Protein AF-A0A4Y2ID06-F1 (afdb_monomer_lite)

Structure (mmCIF, N/CA/C/O backbone):
data_AF-A0A4Y2ID06-F1
#
_entry.id   AF-A0A4Y2ID06-F1
#
loop_
_atom_site.group_PDB
_atom_site.id
_atom_site.type_symbol
_atom_site.label_atom_id
_atom_site.label_alt_id
_atom_site.label_comp_id
_atom_site.label_asym_id
_atom_site.label_entity_id
_atom_site.label_seq_id
_atom_site.pdbx_PDB_ins_code
_atom_site.Cartn_x
_atom_site.Cartn_y
_atom_site.Cartn_z
_atom_site.occupancy
_atom_site.B_iso_or_equiv
_atom_site.auth_seq_id
_atom_site.auth_comp_id
_atom_site.auth_asym_id
_atom_site.auth_atom_id
_atom_site.pdbx_PDB_model_num
ATOM 1 N N . MET A 1 1 ? -13.256 -7.288 25.084 1.00 65.88 1 MET A N 1
ATOM 2 C CA . MET A 1 1 ? -13.437 -6.307 23.990 1.00 65.88 1 MET A CA 1
ATOM 3 C C . MET A 1 1 ? -14.776 -5.620 24.208 1.00 65.88 1 MET A C 1
ATOM 5 O O . MET A 1 1 ? -15.745 -6.336 24.418 1.00 65.88 1 MET A O 1
ATOM 9 N N . LYS A 1 2 ? -14.824 -4.281 24.263 1.00 84.19 2 LYS A N 1
ATOM 10 C CA . LYS A 1 2 ? -16.052 -3.520 24.586 1.00 84.19 2 LYS A CA 1
ATOM 11 C C . LYS A 1 2 ? -16.823 -3.068 23.332 1.00 84.19 2 LYS A C 1
ATOM 13 O O . LYS A 1 2 ? -18.014 -2.816 23.421 1.00 84.19 2 LYS A O 1
ATOM 18 N N . PHE A 1 3 ? -16.151 -3.017 22.182 1.00 87.56 3 PHE A N 1
ATOM 19 C CA . PHE A 1 3 ? -16.708 -2.847 20.837 1.00 87.56 3 PHE A CA 1
ATOM 20 C C . PHE A 1 3 ? -15.664 -3.302 19.804 1.00 87.56 3 PHE A C 1
ATOM 22 O O . PHE A 1 3 ? -14.498 -3.505 20.155 1.00 87.56 3 PHE A O 1
ATOM 29 N N . VAL A 1 4 ? -16.090 -3.484 18.554 1.00 85.69 4 VAL A N 1
ATOM 30 C CA . VAL A 1 4 ? -15.253 -3.883 17.413 1.00 85.69 4 VAL A CA 1
ATOM 31 C C . VAL A 1 4 ? -15.556 -2.946 16.243 1.00 85.69 4 VAL A C 1
ATOM 33 O O . VAL A 1 4 ? -16.719 -2.626 16.001 1.00 85.69 4 VAL A O 1
ATOM 36 N N . LEU A 1 5 ? -14.522 -2.503 15.526 1.00 85.00 5 LEU A N 1
ATOM 37 C CA . LEU A 1 5 ? -14.669 -1.697 14.314 1.00 85.00 5 LEU A CA 1
ATOM 38 C C . LEU A 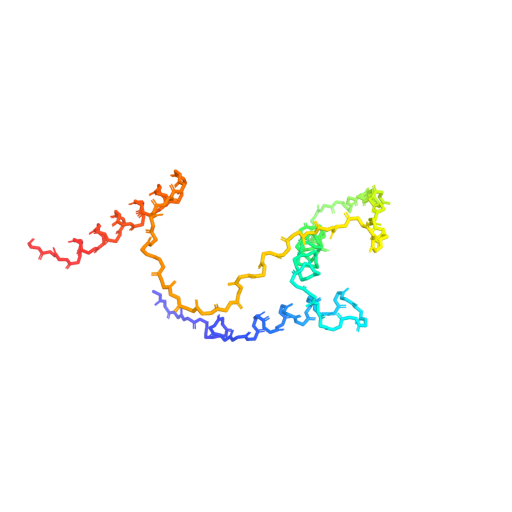1 5 ? -14.877 -2.617 13.113 1.00 85.00 5 LEU A C 1
ATOM 40 O O . LEU A 1 5 ? -13.926 -3.203 12.603 1.00 85.00 5 LEU A O 1
ATOM 44 N N . LEU A 1 6 ? -16.124 -2.741 12.663 1.00 85.06 6 LEU A N 1
ATOM 45 C CA . LEU A 1 6 ? -16.483 -3.601 11.530 1.00 85.06 6 LEU A CA 1
ATOM 46 C C . LEU A 1 6 ? -15.855 -3.145 10.202 1.00 85.06 6 LEU A C 1
ATOM 48 O O . LEU A 1 6 ? -15.634 -3.973 9.326 1.00 85.06 6 LEU A O 1
ATOM 52 N N . SER A 1 7 ? -15.492 -1.865 10.077 1.00 79.31 7 SER A N 1
ATOM 53 C CA . SER A 1 7 ? -14.825 -1.312 8.889 1.00 79.31 7 SER A CA 1
ATOM 54 C C . SER A 1 7 ? -13.467 -1.954 8.589 1.00 79.31 7 SER A C 1
ATOM 56 O O . SER A 1 7 ? -13.026 -1.942 7.448 1.00 79.31 7 SER A O 1
ATOM 58 N N . CYS A 1 8 ? -12.798 -2.530 9.592 1.00 78.06 8 CYS A N 1
ATOM 59 C CA . CYS A 1 8 ? -11.513 -3.211 9.414 1.00 78.06 8 CYS A CA 1
ATOM 60 C C . CYS A 1 8 ? -11.656 -4.681 8.987 1.00 78.06 8 CYS A C 1
ATOM 62 O O . CYS A 1 8 ? -10.651 -5.331 8.725 1.00 78.06 8 CYS A O 1
ATOM 64 N N . PHE A 1 9 ? -12.882 -5.210 8.940 1.00 82.25 9 PHE A N 1
ATOM 65 C CA . PHE A 1 9 ? -13.170 -6.594 8.545 1.00 82.25 9 PHE A CA 1
ATOM 66 C C . PHE A 1 9 ? -13.650 -6.708 7.095 1.00 82.25 9 PHE A C 1
ATOM 68 O O . PHE A 1 9 ? -14.107 -7.772 6.685 1.00 82.25 9 PHE A O 1
ATOM 75 N N . TYR A 1 10 ? -13.567 -5.624 6.325 1.00 85.31 10 TYR A N 1
ATOM 76 C CA . TYR A 1 10 ? -13.964 -5.598 4.925 1.00 85.31 10 TYR A CA 1
ATOM 77 C C . TYR A 1 10 ? -12.744 -5.510 3.994 1.00 85.31 10 TYR A C 1
ATOM 79 O O . TYR A 1 10 ? -11.673 -5.043 4.386 1.00 85.31 10 TYR A O 1
ATOM 87 N N . GLN A 1 11 ? -12.909 -5.978 2.755 1.00 93.56 11 GLN A N 1
ATOM 88 C CA . GLN A 1 11 ? -11.834 -6.101 1.767 1.00 93.56 11 GLN A CA 1
ATOM 89 C C . GLN A 1 11 ? -11.352 -4.748 1.203 1.00 93.56 11 GLN A C 1
ATOM 91 O O . GLN A 1 11 ? -10.279 -4.696 0.605 1.00 93.56 11 GLN A O 1
ATOM 96 N N . ASP A 1 12 ? -12.070 -3.648 1.458 1.00 91.38 12 ASP A N 1
ATOM 97 C CA . ASP A 1 12 ? -11.735 -2.285 0.998 1.00 91.38 12 ASP A CA 1
ATOM 98 C C . ASP A 1 12 ? -10.266 -1.924 1.223 1.00 91.38 12 ASP A C 1
ATOM 100 O O . ASP A 1 12 ? -9.614 -1.356 0.351 1.00 91.38 12 ASP A O 1
ATOM 104 N N . ALA A 1 13 ? -9.714 -2.258 2.393 1.00 87.12 13 ALA A N 1
ATOM 105 C CA . ALA A 1 13 ? -8.321 -1.951 2.704 1.00 87.12 13 ALA A CA 1
ATOM 106 C C . ALA A 1 13 ? -7.348 -2.621 1.714 1.00 87.12 13 ALA A C 1
ATOM 108 O O . ALA A 1 13 ? -6.382 -1.996 1.271 1.00 87.12 13 ALA A O 1
ATOM 109 N N . LEU A 1 14 ? -7.631 -3.867 1.327 1.00 91.62 14 LEU A N 1
ATOM 110 C CA . LEU A 1 14 ? -6.837 -4.617 0.355 1.00 91.62 14 LEU A CA 1
ATOM 111 C C . LEU A 1 14 ? -7.054 -4.097 -1.071 1.00 91.62 14 LEU A C 1
ATOM 113 O O . LEU A 1 14 ? -6.092 -3.931 -1.817 1.00 91.62 14 LEU A O 1
ATOM 117 N N . GLU A 1 15 ? -8.290 -3.780 -1.450 1.00 94.38 15 GLU A N 1
ATOM 118 C CA . GLU A 1 15 ? -8.604 -3.237 -2.780 1.00 94.38 15 GLU A CA 1
ATOM 119 C C . GLU A 1 15 ? -7.969 -1.864 -3.012 1.00 94.38 15 GLU A C 1
ATOM 121 O O . GLU A 1 15 ? -7.406 -1.594 -4.082 1.00 94.38 15 GLU A O 1
ATOM 126 N N . ASN A 1 16 ? -7.978 -1.022 -1.980 1.00 93.06 16 ASN A N 1
ATOM 127 C CA . ASN A 1 16 ? -7.301 0.267 -1.982 1.00 93.06 16 ASN A CA 1
ATOM 128 C C . ASN A 1 16 ? -5.786 0.093 -2.118 1.00 93.06 16 ASN A C 1
ATOM 130 O O . ASN A 1 16 ? -5.155 0.793 -2.911 1.00 93.06 16 ASN A O 1
ATOM 134 N N . TYR A 1 17 ? -5.196 -0.866 -1.400 1.00 93.12 17 TYR A N 1
ATOM 135 C CA . TYR A 1 17 ? -3.777 -1.186 -1.538 1.00 93.12 17 TYR A CA 1
ATOM 136 C C . TYR A 1 17 ? -3.425 -1.636 -2.963 1.00 93.12 17 TYR A C 1
ATOM 138 O O . TYR A 1 17 ? -2.518 -1.078 -3.584 1.00 93.12 17 TYR A O 1
ATOM 146 N N . PHE A 1 18 ? -4.181 -2.573 -3.540 1.00 94.62 18 PHE A N 1
ATOM 147 C CA . PHE A 1 18 ? -3.941 -3.024 -4.913 1.00 94.62 18 PHE A CA 1
ATOM 148 C C . PHE A 1 18 ? -4.084 -1.896 -5.936 1.00 94.62 18 PHE A C 1
ATOM 150 O O . PHE A 1 18 ? -3.327 -1.843 -6.905 1.00 94.62 18 PHE A O 1
ATOM 157 N N . SER A 1 19 ? -5.001 -0.959 -5.709 1.00 94.06 19 SER A N 1
ATOM 158 C CA . SER A 1 19 ? -5.157 0.220 -6.564 1.00 94.06 19 SER A CA 1
ATOM 159 C C . SER A 1 19 ? -3.928 1.132 -6.522 1.00 94.06 19 SER A C 1
ATOM 161 O O . SER A 1 19 ? -3.510 1.640 -7.563 1.00 94.06 19 SER A O 1
ATOM 163 N N . GLN A 1 20 ? -3.285 1.284 -5.361 1.00 93.12 20 GLN A N 1
ATOM 164 C CA . GLN A 1 20 ? -2.019 2.017 -5.249 1.00 93.12 20 GLN A CA 1
ATOM 165 C C . GLN A 1 20 ? -0.880 1.316 -5.999 1.00 93.12 20 GLN A C 1
ATOM 167 O O . GLN A 1 20 ? -0.148 1.965 -6.748 1.00 93.12 20 GLN A O 1
ATOM 172 N N . VAL A 1 21 ? -0.772 -0.012 -5.875 1.00 94.06 21 VAL A N 1
ATOM 173 C CA . VAL A 1 21 ? 0.239 -0.800 -6.602 1.00 94.06 21 VAL A CA 1
ATOM 174 C C . VAL A 1 21 ? 0.051 -0.685 -8.119 1.00 94.06 21 VAL A C 1
ATOM 176 O O . VAL A 1 21 ? 1.026 -0.503 -8.853 1.00 94.06 21 VAL A O 1
ATOM 179 N N . ARG A 1 22 ? -1.194 -0.735 -8.612 1.00 94.75 22 ARG A N 1
ATOM 180 C CA . ARG A 1 22 ? -1.496 -0.530 -10.039 1.00 94.75 22 ARG A CA 1
ATOM 181 C C . ARG A 1 22 ? -1.141 0.881 -10.496 1.00 94.75 22 ARG A C 1
ATOM 183 O O . ARG A 1 22 ? -0.441 1.026 -11.494 1.00 94.75 22 ARG A O 1
ATOM 190 N N . ARG A 1 23 ? -1.523 1.906 -9.724 1.00 93.25 23 ARG A N 1
ATOM 191 C CA . ARG A 1 23 ? -1.219 3.315 -10.024 1.00 93.25 23 ARG A CA 1
ATOM 192 C C . ARG A 1 23 ? 0.282 3.575 -10.153 1.00 93.25 23 ARG A C 1
ATOM 194 O O . ARG A 1 23 ? 0.685 4.365 -11.003 1.00 93.25 23 ARG A O 1
ATOM 201 N N . LYS A 1 24 ? 1.114 2.887 -9.364 1.00 90.81 24 LYS A N 1
ATOM 202 C CA . LYS A 1 24 ? 2.578 3.011 -9.441 1.00 90.81 24 LYS A CA 1
ATOM 203 C C . LYS A 1 24 ? 3.156 2.563 -10.789 1.00 90.81 24 LYS A C 1
ATOM 205 O O . LYS A 1 24 ? 4.232 3.006 -11.165 1.00 90.81 24 LYS A O 1
ATOM 210 N N . GLY A 1 25 ? 2.436 1.717 -11.526 1.00 86.50 25 GLY A N 1
ATOM 211 C CA . GLY A 1 25 ? 2.830 1.232 -12.848 1.00 86.50 25 GLY A CA 1
ATOM 212 C C . GLY A 1 25 ? 2.531 2.147 -14.025 1.00 86.50 25 GLY A C 1
ATOM 213 O O . GLY A 1 25 ? 2.835 1.758 -15.152 1.00 86.50 25 GLY A O 1
ATOM 214 N N . GLY A 1 26 ? 1.893 3.301 -13.808 1.00 87.81 26 GLY A N 1
ATOM 215 C CA . GLY A 1 26 ? 1.454 4.174 -14.895 1.00 87.81 26 GLY A CA 1
ATOM 216 C C . GLY A 1 26 ? 0.489 3.453 -15.840 1.00 87.81 26 GLY A C 1
ATOM 217 O O . GLY A 1 26 ? -0.615 3.094 -15.444 1.00 87.81 26 GLY A O 1
ATOM 218 N N . SER A 1 27 ? 0.915 3.224 -17.084 1.00 88.06 27 SER A N 1
ATOM 219 C CA . SER A 1 27 ? 0.137 2.514 -18.108 1.00 88.06 27 SER A CA 1
ATOM 220 C C . SER A 1 27 ? 0.120 0.987 -17.945 1.00 88.06 27 SER A C 1
ATOM 222 O O . SER A 1 27 ? -0.725 0.323 -18.542 1.00 88.06 27 SER A O 1
ATOM 224 N N . LYS A 1 28 ? 1.017 0.402 -17.136 1.00 87.25 28 LYS A N 1
ATOM 225 C CA . LYS A 1 28 ? 1.067 -1.049 -16.881 1.00 87.25 28 LYS A CA 1
ATOM 226 C C . LYS A 1 28 ? 0.163 -1.412 -15.701 1.00 87.25 28 LYS A C 1
ATOM 228 O O . LYS A 1 28 ? 0.641 -1.653 -14.583 1.00 87.25 28 LYS A O 1
ATOM 233 N N . GLU A 1 29 ? -1.141 -1.436 -15.977 1.00 88.69 29 GLU A N 1
ATOM 234 C CA . GLU A 1 29 ? -2.214 -1.712 -15.008 1.00 88.69 29 GLU A CA 1
ATOM 235 C C . GLU A 1 29 ? -2.195 -3.156 -14.483 1.00 88.69 29 GLU A C 1
ATOM 237 O O . GLU A 1 29 ? -2.540 -3.399 -13.327 1.00 88.69 29 GLU A O 1
ATOM 242 N N . HIS A 1 30 ? -1.719 -4.103 -15.293 1.00 93.62 30 HIS A N 1
ATOM 243 C CA . HIS A 1 30 ? -1.596 -5.514 -14.930 1.00 93.62 30 HIS A CA 1
ATOM 244 C C . HIS A 1 30 ? -0.116 -5.879 -14.716 1.00 93.62 30 HIS A C 1
ATOM 246 O O . HIS A 1 30 ? 0.574 -6.234 -15.674 1.00 93.62 30 HIS A O 1
ATOM 252 N N . PRO A 1 31 ? 0.420 -5.727 -13.489 1.00 92.50 31 PRO A N 1
ATOM 253 C CA . PRO A 1 31 ? 1.799 -6.098 -13.188 1.00 92.50 31 PRO A CA 1
ATOM 254 C C . PRO A 1 31 ? 1.999 -7.617 -13.265 1.00 92.50 31 PRO A C 1
ATOM 256 O O . PRO A 1 31 ? 1.120 -8.384 -12.874 1.00 92.50 31 PRO A O 1
ATOM 259 N N . THR A 1 32 ? 3.186 -8.048 -13.692 1.00 95.44 32 THR A N 1
ATOM 260 C CA . THR A 1 32 ? 3.654 -9.415 -13.421 1.00 95.44 32 THR A CA 1
ATOM 261 C C . THR A 1 32 ? 3.900 -9.584 -11.913 1.00 95.44 32 THR A C 1
ATOM 263 O O . THR A 1 32 ? 4.025 -8.583 -11.196 1.00 95.44 32 THR A O 1
ATOM 266 N N . PRO A 1 33 ? 4.025 -10.816 -11.392 1.00 95.75 33 PRO A N 1
ATOM 267 C CA . PRO A 1 33 ? 4.365 -11.029 -9.984 1.00 95.75 33 PRO A CA 1
ATOM 268 C C . PRO A 1 33 ? 5.647 -10.298 -9.541 1.00 95.75 33 PRO A C 1
ATOM 270 O O . PRO A 1 33 ? 5.704 -9.764 -8.432 1.00 95.75 33 PRO A O 1
ATOM 273 N N . VAL A 1 34 ? 6.647 -10.203 -10.426 1.00 94.81 34 VAL A N 1
ATOM 274 C CA . VAL A 1 34 ? 7.905 -9.485 -10.161 1.00 94.81 34 VAL A CA 1
ATOM 275 C C . VAL A 1 34 ? 7.675 -7.975 -10.084 1.00 94.81 34 VAL A C 1
ATOM 277 O O . VAL A 1 34 ? 8.116 -7.340 -9.124 1.00 94.81 34 VAL A O 1
ATOM 280 N N . ASP A 1 35 ? 6.928 -7.402 -11.036 1.00 93.81 35 ASP A N 1
ATOM 281 C CA . ASP A 1 35 ? 6.572 -5.976 -11.004 1.00 93.81 35 ASP A CA 1
ATOM 282 C C . ASP A 1 35 ? 5.791 -5.630 -9.732 1.00 93.81 35 ASP A C 1
ATOM 284 O O . ASP A 1 35 ? 6.001 -4.576 -9.133 1.00 93.81 35 ASP A O 1
ATOM 288 N N . PHE A 1 36 ? 4.870 -6.506 -9.322 1.00 95.31 36 PHE A N 1
ATOM 289 C CA . PHE A 1 36 ? 4.069 -6.316 -8.119 1.00 95.31 36 PHE A CA 1
ATOM 290 C C . PHE A 1 36 ? 4.969 -6.235 -6.883 1.00 95.31 36 PHE A C 1
ATOM 292 O O . PHE A 1 36 ? 4.886 -5.264 -6.133 1.00 95.31 36 PHE A O 1
ATOM 299 N N . LEU A 1 37 ? 5.897 -7.187 -6.724 1.00 95.62 37 LEU A N 1
ATOM 300 C CA . LEU A 1 37 ? 6.864 -7.195 -5.625 1.00 95.62 37 LEU A CA 1
ATOM 301 C C . LEU A 1 37 ? 7.721 -5.922 -5.599 1.00 95.62 37 LEU A C 1
ATOM 303 O O . LEU A 1 37 ? 7.897 -5.312 -4.542 1.00 95.62 37 LEU A O 1
ATOM 307 N N . GLN A 1 38 ? 8.249 -5.505 -6.751 1.00 94.62 38 GLN A N 1
ATOM 308 C CA . GLN A 1 38 ? 9.071 -4.298 -6.852 1.00 94.62 38 GLN A CA 1
ATOM 309 C C . GLN A 1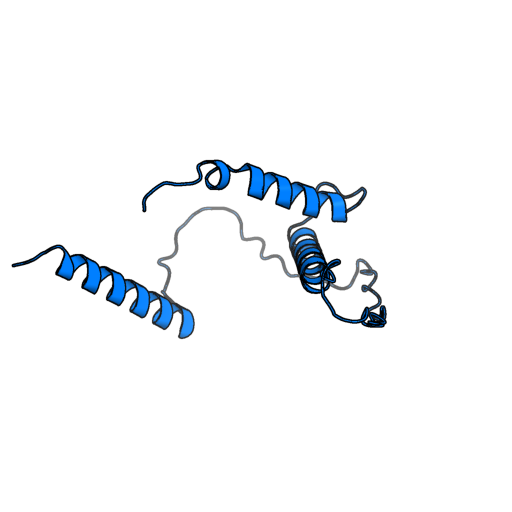 38 ? 8.274 -3.040 -6.484 1.00 94.62 38 GLN A C 1
ATOM 311 O O . GLN A 1 38 ? 8.725 -2.240 -5.665 1.00 94.62 38 GLN A O 1
ATOM 316 N N . ARG A 1 39 ? 7.057 -2.886 -7.013 1.00 94.75 39 ARG A N 1
ATOM 317 C CA . ARG A 1 39 ? 6.178 -1.744 -6.706 1.00 94.75 39 ARG A CA 1
ATOM 318 C C . ARG A 1 39 ? 5.771 -1.711 -5.237 1.00 94.75 39 ARG A C 1
ATOM 320 O O . ARG A 1 39 ? 5.744 -0.637 -4.645 1.00 94.75 39 ARG A O 1
ATOM 327 N N . THR A 1 40 ? 5.508 -2.868 -4.632 1.00 94.12 40 THR A N 1
ATOM 328 C CA . THR A 1 40 ? 5.245 -2.991 -3.193 1.00 94.12 40 THR A CA 1
ATOM 329 C C . THR A 1 40 ? 6.429 -2.513 -2.358 1.00 94.12 40 THR A C 1
ATOM 331 O O . THR A 1 40 ? 6.224 -1.768 -1.403 1.00 94.12 40 THR A O 1
ATOM 334 N N . ARG A 1 41 ? 7.664 -2.889 -2.721 1.00 92.81 41 ARG A N 1
ATOM 335 C CA . ARG A 1 41 ? 8.877 -2.424 -2.025 1.00 92.81 41 ARG A CA 1
ATOM 336 C C . ARG A 1 41 ? 9.042 -0.909 -2.117 1.00 92.81 41 ARG A C 1
ATOM 338 O O . ARG A 1 41 ? 9.358 -0.283 -1.112 1.00 92.81 41 ARG A O 1
ATOM 345 N N . ILE A 1 42 ? 8.778 -0.327 -3.287 1.00 91.75 42 ILE A N 1
ATOM 346 C CA . ILE A 1 42 ? 8.833 1.128 -3.476 1.00 91.75 42 ILE A CA 1
ATOM 347 C C . ILE A 1 42 ? 7.772 1.823 -2.615 1.00 91.75 42 ILE A C 1
ATOM 349 O O . ILE A 1 42 ? 8.108 2.743 -1.882 1.00 91.75 42 ILE A O 1
ATOM 353 N N . LEU A 1 43 ? 6.516 1.363 -2.645 1.00 90.38 43 LEU A N 1
ATOM 354 C CA . LEU A 1 43 ? 5.442 1.940 -1.823 1.00 90.38 43 LEU A CA 1
ATOM 355 C C . LEU A 1 43 ? 5.739 1.843 -0.321 1.00 90.38 43 LEU A C 1
ATOM 357 O O . LEU A 1 43 ? 5.415 2.757 0.432 1.00 90.38 43 LEU A O 1
ATOM 361 N N . LEU A 1 44 ? 6.361 0.746 0.117 1.00 89.25 44 LEU A N 1
ATOM 362 C CA . LEU A 1 44 ? 6.794 0.586 1.501 1.00 89.25 44 LEU A CA 1
ATOM 363 C C . LEU A 1 44 ? 7.887 1.598 1.859 1.00 89.25 44 LEU A C 1
ATOM 365 O O . LEU A 1 44 ? 7.776 2.256 2.889 1.00 89.25 44 LEU A O 1
ATOM 369 N N . ALA A 1 45 ? 8.902 1.752 1.005 1.00 86.31 45 ALA A N 1
ATOM 370 C CA . ALA A 1 45 ? 9.956 2.741 1.203 1.00 86.31 45 ALA A CA 1
ATOM 371 C C . ALA A 1 45 ? 9.378 4.164 1.256 1.00 86.31 45 ALA A C 1
ATOM 373 O O . ALA A 1 45 ? 9.644 4.889 2.206 1.00 86.31 45 ALA A O 1
ATOM 374 N N . GLU A 1 46 ? 8.506 4.538 0.316 1.00 84.62 46 GLU A N 1
ATOM 375 C CA . GLU A 1 46 ? 7.828 5.844 0.313 1.00 84.62 46 GLU A CA 1
ATOM 376 C C . GLU A 1 46 ? 7.020 6.085 1.589 1.00 84.62 46 GLU A C 1
ATOM 378 O O . GLU A 1 46 ? 7.031 7.191 2.116 1.00 84.62 46 GLU A O 1
ATOM 383 N N . GLY A 1 47 ? 6.353 5.057 2.121 1.00 79.00 47 GLY A N 1
ATOM 384 C CA . GLY A 1 47 ? 5.635 5.150 3.392 1.00 79.00 47 GLY A CA 1
ATOM 385 C C . GLY A 1 47 ? 6.551 5.274 4.614 1.00 79.00 47 GLY A C 1
ATOM 386 O O . GLY A 1 47 ? 6.168 5.908 5.593 1.00 79.00 47 GLY A O 1
ATOM 387 N N . MET A 1 48 ? 7.751 4.691 4.569 1.00 77.25 48 MET A N 1
ATOM 388 C CA . MET A 1 48 ? 8.748 4.787 5.643 1.00 77.25 48 MET A CA 1
ATOM 389 C C . MET A 1 48 ? 9.501 6.122 5.629 1.00 77.25 48 MET A C 1
ATOM 391 O O . MET A 1 48 ? 9.828 6.634 6.694 1.00 77.25 48 MET A O 1
ATOM 395 N N . PHE A 1 49 ? 9.743 6.684 4.442 1.00 66.38 49 PHE A N 1
ATOM 396 C CA . PHE A 1 49 ? 10.395 7.984 4.244 1.00 66.38 49 PHE A CA 1
ATOM 397 C C . PHE A 1 49 ? 9.402 9.152 4.146 1.00 66.38 49 PHE A C 1
ATOM 399 O O . PHE A 1 49 ? 9.808 10.299 3.967 1.00 66.38 49 PHE A O 1
ATOM 406 N N . ALA A 1 50 ? 8.096 8.898 4.269 1.00 65.69 50 ALA A N 1
ATOM 407 C CA . ALA A 1 50 ? 7.101 9.956 4.359 1.00 65.69 50 ALA A CA 1
ATOM 408 C C . ALA A 1 50 ? 7.318 10.744 5.659 1.00 65.69 50 ALA A C 1
ATOM 410 O O . ALA A 1 50 ? 6.899 10.323 6.739 1.00 65.69 50 ALA A O 1
ATOM 411 N N . MET A 1 51 ? 7.974 11.901 5.542 1.00 60.31 51 MET A N 1
ATOM 412 C CA . MET A 1 51 ? 8.140 12.864 6.627 1.00 60.31 51 MET A CA 1
ATOM 413 C C . MET A 1 51 ? 6.787 13.126 7.294 1.00 60.31 51 MET A C 1
ATOM 415 O O . MET A 1 51 ? 5.793 13.448 6.634 1.00 60.31 51 MET A O 1
ATOM 419 N N . CYS A 1 52 ? 6.731 13.005 8.620 1.00 60.22 52 CYS A N 1
ATOM 420 C CA . CYS A 1 52 ? 5.559 13.433 9.368 1.00 60.22 52 CYS A CA 1
ATOM 421 C C . CYS A 1 52 ? 5.458 14.957 9.229 1.00 60.22 52 CYS A C 1
ATOM 423 O O . CYS A 1 52 ? 6.197 15.687 9.881 1.00 60.22 52 CYS A O 1
ATOM 425 N N . GLY A 1 53 ? 4.542 15.446 8.386 1.00 58.38 53 GLY A N 1
ATOM 426 C CA . GLY A 1 53 ? 4.374 16.881 8.106 1.00 58.38 53 GLY A CA 1
ATOM 427 C C . GLY A 1 53 ? 4.027 17.748 9.327 1.00 58.38 53 GLY A C 1
ATOM 428 O O . GLY A 1 53 ? 4.016 18.968 9.221 1.00 58.38 53 GLY A O 1
ATOM 429 N N . ASN A 1 54 ? 3.775 17.120 10.482 1.00 62.56 54 ASN A N 1
ATOM 430 C CA . ASN A 1 54 ? 3.509 17.764 11.769 1.00 62.56 54 ASN A CA 1
ATOM 431 C C . ASN A 1 54 ? 4.574 17.431 12.837 1.00 62.56 54 ASN A C 1
ATOM 433 O O . ASN A 1 54 ? 4.331 17.636 14.028 1.00 62.56 54 ASN A O 1
ATOM 437 N N . ALA A 1 55 ? 5.718 16.856 12.460 1.00 64.88 55 ALA A N 1
ATOM 438 C CA . ALA A 1 55 ? 6.811 16.628 13.395 1.00 64.88 55 ALA A CA 1
ATOM 439 C C . ALA A 1 55 ? 7.430 17.966 13.822 1.00 64.88 55 ALA A C 1
ATOM 441 O O . ALA A 1 55 ? 7.618 18.866 13.012 1.00 64.88 55 ALA A O 1
ATOM 442 N N . ASN A 1 56 ? 7.788 18.083 15.101 1.00 70.81 56 ASN A N 1
ATOM 443 C CA . ASN A 1 56 ? 8.527 19.228 15.647 1.00 70.81 56 ASN A CA 1
ATOM 444 C C . ASN A 1 56 ? 10.034 19.158 15.308 1.00 70.81 56 ASN A C 1
ATOM 446 O O . ASN A 1 56 ? 10.883 19.503 16.128 1.00 70.81 56 ASN A O 1
ATOM 450 N N . CYS A 1 57 ? 10.375 18.615 14.147 1.00 65.31 57 CYS A N 1
ATOM 451 C CA . CYS A 1 57 ? 11.748 18.436 13.698 1.00 65.31 57 CYS A CA 1
ATOM 452 C C . CYS A 1 57 ? 11.958 19.308 12.464 1.00 65.31 57 CYS A C 1
ATOM 454 O O . CYS A 1 57 ? 11.033 19.475 11.667 1.00 65.31 57 CYS A O 1
ATOM 456 N N . GLU A 1 58 ? 13.153 19.884 12.328 1.00 71.19 58 GLU A N 1
ATOM 457 C CA . GLU A 1 58 ? 13.527 20.536 11.075 1.00 71.19 58 GLU A CA 1
ATOM 458 C C . GLU A 1 58 ? 13.435 19.510 9.933 1.00 71.19 58 GLU A C 1
ATOM 460 O O . GLU A 1 58 ? 13.697 18.325 10.170 1.00 71.19 58 GLU A O 1
ATOM 465 N N . PRO A 1 59 ? 12.987 19.920 8.732 1.00 65.94 59 PRO A N 1
ATOM 466 C CA . PRO A 1 59 ? 12.960 19.027 7.583 1.00 65.94 59 PRO A CA 1
ATOM 467 C C . PRO A 1 59 ? 14.380 18.521 7.337 1.00 65.94 59 PRO A C 1
ATOM 469 O O . PRO A 1 59 ? 15.296 19.326 7.188 1.00 65.94 59 PRO A O 1
ATOM 472 N N . ASP A 1 60 ? 14.556 17.200 7.347 1.00 65.44 60 ASP A N 1
ATOM 473 C CA . ASP A 1 60 ? 15.845 16.611 7.003 1.00 65.44 60 ASP A CA 1
ATOM 474 C C . ASP A 1 60 ? 16.097 16.898 5.520 1.00 65.44 60 ASP A C 1
ATOM 476 O O . ASP A 1 60 ? 15.227 16.641 4.677 1.00 65.44 60 ASP A O 1
ATOM 480 N N . ASP A 1 61 ? 17.269 17.444 5.198 1.00 63.88 61 ASP A N 1
ATOM 481 C CA . ASP A 1 61 ? 17.746 17.580 3.821 1.00 63.88 61 ASP A CA 1
ATOM 482 C C . ASP A 1 61 ? 18.210 16.197 3.335 1.00 63.88 61 ASP A C 1
ATOM 484 O O . ASP A 1 61 ? 19.362 15.998 2.936 1.00 63.88 61 ASP A O 1
ATOM 488 N N . ASP A 1 62 ? 17.300 15.221 3.389 1.00 60.53 62 ASP A N 1
ATOM 489 C CA . ASP A 1 62 ? 17.478 13.884 2.851 1.00 60.53 62 ASP A CA 1
ATOM 490 C C . ASP A 1 62 ? 17.560 14.012 1.330 1.00 60.53 62 ASP A C 1
ATOM 492 O O . ASP A 1 62 ? 16.592 13.830 0.585 1.00 60.53 62 ASP A O 1
ATOM 496 N N . ILE A 1 63 ? 18.756 14.340 0.843 1.00 61.47 63 ILE A N 1
ATOM 497 C CA . ILE A 1 63 ? 19.159 14.073 -0.527 1.00 61.47 63 ILE A CA 1
ATOM 498 C C . ILE A 1 63 ? 19.130 12.553 -0.638 1.00 61.47 63 ILE A C 1
ATOM 500 O O . ILE A 1 63 ? 20.125 11.871 -0.383 1.00 61.47 63 ILE A O 1
ATOM 504 N N . ILE A 1 64 ? 17.965 12.009 -0.996 1.00 61.03 64 ILE A N 1
ATOM 505 C CA . ILE A 1 64 ? 17.871 10.648 -1.498 1.00 61.03 64 ILE A CA 1
ATOM 506 C C . ILE A 1 64 ? 18.885 10.605 -2.632 1.00 61.03 64 ILE A C 1
ATOM 508 O O . ILE A 1 64 ? 18.719 11.282 -3.648 1.00 61.03 64 ILE A O 1
ATOM 512 N N . LEU A 1 65 ? 19.979 9.869 -2.426 1.00 54.53 65 LEU A N 1
ATOM 513 C CA . LEU A 1 65 ? 20.913 9.548 -3.489 1.00 54.53 65 LEU A CA 1
ATOM 514 C C . LEU A 1 65 ? 20.119 8.712 -4.497 1.00 54.53 65 LEU A C 1
ATOM 516 O O . LEU A 1 65 ? 20.083 7.484 -4.431 1.00 54.53 65 LEU A O 1
ATOM 520 N N . GLU A 1 66 ? 19.450 9.386 -5.429 1.00 53.59 66 GLU A N 1
ATOM 521 C CA . GLU A 1 66 ? 18.848 8.823 -6.630 1.00 53.59 66 GLU A CA 1
ATOM 522 C C . GLU A 1 66 ? 19.995 8.398 -7.564 1.00 53.59 66 GLU A C 1
ATOM 524 O O . GLU A 1 66 ? 20.257 8.950 -8.623 1.00 53.59 66 GLU A O 1
ATOM 529 N N . SER A 1 67 ? 20.778 7.435 -7.090 1.00 48.31 67 SER A N 1
ATOM 530 C CA . SER A 1 67 ? 21.872 6.770 -7.783 1.00 48.31 67 SER A CA 1
ATOM 531 C C . SER A 1 67 ? 21.733 5.271 -7.540 1.00 48.31 67 SER A C 1
ATOM 533 O O . SER A 1 67 ? 22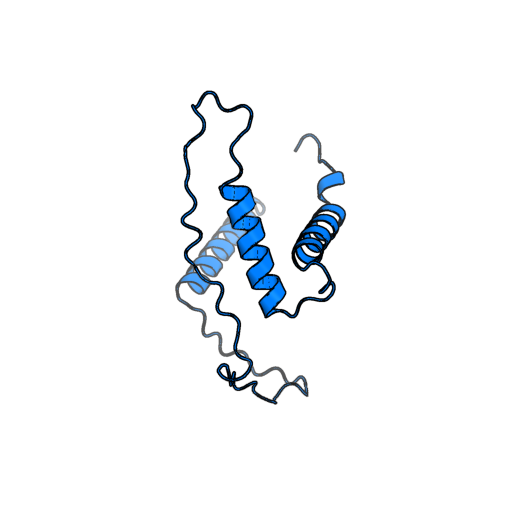.682 4.551 -7.241 1.00 48.31 67 SER A O 1
ATOM 535 N N . THR A 1 68 ? 20.520 4.764 -7.678 1.00 48.34 68 THR A N 1
ATOM 536 C CA . THR A 1 68 ? 20.383 3.457 -8.300 1.00 48.34 68 THR A CA 1
ATOM 537 C C . THR A 1 68 ? 19.707 3.748 -9.614 1.00 48.34 68 THR A C 1
ATOM 539 O O . THR A 1 68 ? 18.500 3.960 -9.669 1.00 48.34 68 THR A O 1
ATOM 542 N N . GLN A 1 69 ? 20.511 3.832 -10.676 1.00 46.72 69 GLN A N 1
ATOM 543 C CA . GLN A 1 69 ? 19.995 3.546 -12.002 1.00 46.72 69 GLN A CA 1
ATOM 544 C C . GLN A 1 69 ? 19.220 2.241 -11.846 1.00 46.72 69 GLN A C 1
ATOM 546 O O . GLN A 1 69 ? 19.808 1.196 -11.568 1.00 46.72 69 GLN A O 1
ATOM 551 N N . ILE A 1 70 ? 17.892 2.334 -11.906 1.00 53.25 70 ILE A N 1
ATOM 552 C CA . ILE A 1 70 ? 17.043 1.177 -12.140 1.00 53.25 70 ILE A CA 1
ATOM 553 C C . ILE A 1 70 ? 17.689 0.529 -13.360 1.00 53.25 70 ILE A C 1
ATOM 555 O O . ILE A 1 70 ? 17.822 1.239 -14.364 1.00 53.25 70 ILE A O 1
ATOM 559 N N . PRO A 1 71 ? 18.168 -0.727 -13.291 1.00 38.72 71 PRO A N 1
ATOM 560 C CA . PRO A 1 71 ? 18.643 -1.388 -14.486 1.00 38.72 71 PRO A CA 1
ATOM 561 C C . PRO A 1 71 ? 17.488 -1.289 -15.469 1.00 38.72 71 PRO A C 1
ATOM 563 O O . PRO A 1 71 ? 16.415 -1.853 -15.229 1.00 38.72 71 PRO A O 1
ATOM 566 N N . GLN A 1 72 ? 17.670 -0.496 -16.527 1.00 45.91 72 GLN A N 1
ATOM 567 C CA . GLN A 1 72 ? 16.895 -0.715 -17.727 1.00 45.91 72 GLN A CA 1
ATOM 568 C C . GLN A 1 72 ? 17.175 -2.177 -18.015 1.00 45.91 72 GLN A C 1
ATOM 570 O O . GLN A 1 72 ? 18.329 -2.566 -18.175 1.00 45.91 72 GLN A O 1
ATOM 575 N N . THR A 1 73 ? 16.160 -3.010 -17.807 1.00 45.09 73 THR A N 1
ATOM 576 C CA . THR A 1 73 ? 16.304 -4.432 -18.050 1.00 45.09 73 THR A CA 1
ATOM 577 C C . THR A 1 73 ? 16.408 -4.508 -19.555 1.00 45.09 73 THR A C 1
ATOM 579 O O . THR A 1 73 ? 15.401 -4.471 -20.256 1.00 45.09 73 THR A O 1
ATOM 582 N N . ASP A 1 74 ? 17.644 -4.476 -20.041 1.00 37.97 74 ASP A N 1
ATOM 583 C CA . ASP A 1 74 ? 17.985 -5.049 -21.320 1.00 37.97 74 ASP A CA 1
ATOM 584 C C . ASP A 1 74 ? 17.367 -6.450 -21.270 1.00 37.97 74 ASP A C 1
ATOM 586 O O . ASP A 1 74 ? 17.658 -7.233 -20.361 1.00 37.97 74 ASP A O 1
ATOM 590 N N . GLU A 1 75 ? 16.420 -6.691 -22.171 1.00 52.44 75 GLU A N 1
ATOM 591 C CA . GLU A 1 75 ? 15.547 -7.871 -22.293 1.00 52.44 75 GLU A CA 1
ATOM 592 C C . GLU A 1 75 ? 16.300 -9.208 -22.481 1.00 52.44 75 GLU A C 1
ATOM 594 O O . GLU A 1 75 ? 15.732 -10.178 -22.964 1.00 52.44 75 GLU A O 1
ATOM 599 N N . ASP A 1 76 ? 17.580 -9.293 -22.114 1.00 46.62 76 ASP A N 1
ATOM 600 C CA . ASP A 1 76 ? 18.481 -10.350 -22.577 1.00 46.62 76 ASP A CA 1
ATOM 601 C C . ASP A 1 76 ? 19.317 -11.026 -21.477 1.00 46.62 76 ASP A C 1
ATOM 603 O O . ASP A 1 76 ? 20.202 -11.820 -21.782 1.00 46.62 76 ASP A O 1
ATOM 607 N N . CYS A 1 77 ? 19.064 -10.758 -20.186 1.00 48.88 77 CYS A N 1
ATOM 608 C CA . CYS A 1 77 ? 19.936 -11.275 -19.113 1.00 48.88 77 CYS A CA 1
ATOM 609 C C . CYS A 1 77 ? 19.247 -11.953 -17.919 1.00 48.88 77 CYS A C 1
ATOM 611 O O . CYS A 1 77 ? 19.896 -12.167 -16.896 1.00 48.88 77 CYS A O 1
ATOM 613 N N . LEU A 1 78 ? 17.978 -12.351 -18.015 1.00 49.03 78 LEU A N 1
ATOM 614 C CA . LEU A 1 78 ? 17.373 -13.236 -17.012 1.00 49.03 78 LEU A CA 1
ATOM 615 C C . LEU A 1 78 ? 16.695 -14.425 -17.686 1.00 49.03 78 LEU A C 1
ATOM 617 O O . LEU A 1 78 ? 15.472 -14.519 -17.737 1.00 49.03 78 LEU A O 1
ATOM 621 N N . GLU A 1 79 ? 17.511 -15.377 -18.136 1.00 46.44 79 GLU A N 1
ATOM 622 C CA . GLU A 1 79 ? 17.069 -16.760 -18.304 1.00 46.44 79 GLU A CA 1
ATOM 623 C C . GLU A 1 79 ? 16.811 -17.344 -16.903 1.00 46.44 79 GLU A C 1
ATOM 625 O O . GLU A 1 79 ? 17.607 -18.075 -16.314 1.00 46.44 79 GLU A O 1
ATOM 630 N N . LEU A 1 80 ? 15.697 -16.929 -16.301 1.00 51.47 80 LEU A N 1
ATOM 631 C CA . LEU A 1 80 ? 15.101 -17.655 -15.198 1.00 51.47 80 LEU A CA 1
ATOM 632 C C . LEU A 1 80 ? 14.538 -18.928 -15.813 1.00 51.47 80 LEU A C 1
ATOM 634 O O . LEU A 1 80 ? 13.542 -18.888 -16.530 1.00 51.47 80 LEU A O 1
ATOM 638 N N . VAL A 1 81 ? 15.211 -20.043 -15.546 1.00 46.25 81 VAL A N 1
ATOM 639 C CA . VAL A 1 81 ? 14.701 -21.388 -15.800 1.00 46.25 81 VAL A CA 1
ATOM 640 C C . VAL A 1 81 ? 13.368 -21.510 -15.062 1.00 46.25 81 VAL A C 1
ATOM 642 O O . VAL A 1 81 ? 13.321 -21.738 -13.854 1.00 46.25 81 VAL A O 1
ATOM 645 N N . ILE A 1 82 ? 12.276 -21.269 -15.783 1.00 42.41 82 ILE A N 1
ATOM 646 C CA . ILE A 1 82 ? 10.931 -21.605 -15.341 1.00 42.41 82 ILE A CA 1
ATOM 647 C C . ILE A 1 82 ? 10.827 -23.110 -15.548 1.00 42.41 82 ILE A C 1
ATOM 649 O O . ILE A 1 82 ? 10.811 -23.579 -16.684 1.00 42.41 82 ILE A O 1
ATOM 653 N N . ASP A 1 83 ? 10.815 -23.858 -14.448 1.00 39.47 83 ASP A N 1
ATOM 654 C CA . ASP A 1 83 ? 10.520 -25.285 -14.478 1.00 39.47 83 ASP A CA 1
ATOM 655 C C . ASP A 1 83 ? 9.094 -25.483 -15.016 1.00 39.47 83 ASP A C 1
ATOM 657 O O . ASP A 1 83 ? 8.096 -25.128 -14.381 1.00 39.47 83 ASP A O 1
ATOM 661 N N . GLU A 1 84 ? 9.012 -25.994 -16.241 1.00 48.81 84 GLU A N 1
ATOM 662 C CA . GLU A 1 84 ? 7.792 -26.349 -16.959 1.00 48.81 84 GLU A CA 1
ATOM 663 C C . GLU A 1 84 ? 7.219 -27.657 -16.382 1.00 48.81 84 GLU A C 1
ATOM 665 O O . GLU A 1 84 ? 7.159 -28.688 -17.045 1.00 48.81 84 GLU A O 1
ATOM 670 N N . SER A 1 85 ? 6.820 -27.642 -15.109 1.00 47.06 85 SER A N 1
ATOM 671 C CA . SER A 1 85 ? 6.172 -28.788 -14.449 1.00 47.06 85 SER A CA 1
ATOM 672 C C . SER A 1 85 ? 4.836 -28.432 -13.789 1.00 47.06 85 SER A C 1
ATOM 674 O O . SER A 1 85 ? 4.250 -29.217 -13.045 1.00 47.06 85 SER A O 1
ATOM 676 N N . ALA A 1 86 ? 4.268 -27.273 -14.127 1.00 50.94 86 ALA A N 1
ATOM 677 C CA . ALA A 1 86 ? 2.920 -26.907 -13.715 1.00 50.94 86 ALA A CA 1
ATOM 678 C C . ALA A 1 86 ? 1.849 -27.562 -14.608 1.00 50.94 86 ALA A C 1
ATOM 680 O O . ALA A 1 86 ? 1.165 -26.866 -15.353 1.00 50.94 86 ALA A O 1
ATOM 681 N N . THR A 1 87 ? 1.643 -28.882 -14.514 1.00 47.78 87 THR A N 1
ATOM 682 C CA . THR A 1 87 ? 0.302 -29.487 -14.658 1.00 47.78 87 THR A CA 1
ATOM 683 C C . THR A 1 87 ? 0.233 -30.863 -13.979 1.00 47.78 87 THR A C 1
ATOM 685 O O . THR A 1 87 ? 1.074 -31.722 -14.211 1.00 47.78 87 THR A O 1
ATOM 688 N N . ILE A 1 88 ? -0.872 -31.070 -13.250 1.00 41.50 88 ILE A N 1
ATOM 689 C CA . ILE A 1 88 ? -1.342 -32.268 -12.527 1.00 41.50 88 ILE A CA 1
ATOM 690 C C . ILE A 1 88 ? -0.955 -32.295 -11.041 1.00 41.50 88 ILE A C 1
ATOM 692 O O . ILE A 1 88 ? 0.155 -32.611 -10.636 1.00 41.50 88 ILE A O 1
ATOM 696 N N . MET A 1 89 ? -1.973 -31.967 -10.240 1.00 49.88 89 MET A N 1
ATOM 697 C CA . MET A 1 89 ? -2.106 -32.243 -8.817 1.00 49.88 89 MET A CA 1
ATOM 698 C C . MET A 1 89 ? -1.867 -33.732 -8.552 1.00 49.88 89 MET A C 1
ATOM 700 O O . MET A 1 89 ? -2.763 -34.545 -8.760 1.00 49.88 89 MET A O 1
ATOM 704 N N . ASP A 1 90 ? -0.682 -34.053 -8.054 1.00 40.66 90 ASP A N 1
ATOM 705 C CA . ASP A 1 90 ? -0.460 -35.213 -7.205 1.00 40.66 90 ASP A CA 1
ATOM 706 C C . ASP A 1 90 ? 0.324 -34.705 -5.998 1.00 40.66 90 ASP A C 1
ATOM 708 O O . ASP A 1 90 ? 1.398 -34.126 -6.140 1.00 40.66 90 ASP A O 1
ATOM 712 N N . TYR A 1 91 ? -0.290 -34.805 -4.822 1.00 47.03 91 TYR A N 1
ATOM 713 C CA . TYR A 1 91 ? 0.297 -34.410 -3.546 1.00 47.03 91 TYR A CA 1
ATOM 714 C C . TYR A 1 91 ? 1.455 -35.371 -3.258 1.00 47.03 91 TYR A C 1
ATOM 716 O O . TYR A 1 91 ? 1.184 -36.535 -2.948 1.00 47.03 91 TYR A O 1
ATOM 724 N N . PRO A 1 92 ? 2.730 -34.951 -3.346 1.00 46.09 92 PRO A N 1
ATOM 725 C CA . PRO A 1 92 ? 3.784 -35.759 -2.768 1.00 46.09 92 PRO A CA 1
ATOM 726 C C . PRO A 1 92 ? 3.595 -35.642 -1.256 1.00 46.09 92 PRO A C 1
ATOM 728 O O . PRO A 1 92 ? 3.364 -34.537 -0.761 1.00 46.09 92 PRO A O 1
ATOM 731 N N . GLU A 1 93 ? 3.666 -36.755 -0.522 1.00 53.81 93 GLU A N 1
ATOM 732 C CA . GLU A 1 93 ? 3.881 -36.714 0.926 1.00 53.81 93 GLU A CA 1
ATOM 733 C C . GLU A 1 93 ? 4.975 -35.682 1.196 1.00 53.81 93 GLU A C 1
ATOM 735 O O . GLU A 1 93 ? 6.138 -35.885 0.840 1.00 53.81 93 GLU A O 1
ATOM 740 N N . ALA A 1 94 ? 4.567 -34.522 1.714 1.00 55.72 94 ALA A N 1
ATOM 741 C CA . ALA A 1 94 ? 5.468 -33.428 1.983 1.00 55.72 94 ALA A CA 1
ATOM 742 C C . ALA A 1 94 ? 6.400 -33.929 3.077 1.00 55.72 94 ALA A C 1
ATOM 744 O O . ALA A 1 94 ? 6.026 -34.006 4.246 1.00 55.72 94 ALA A O 1
ATOM 745 N N . GLN A 1 95 ? 7.598 -34.345 2.680 1.00 57.50 95 GLN A N 1
ATOM 746 C CA . GLN A 1 95 ? 8.680 -34.556 3.611 1.00 57.50 95 GLN A CA 1
ATOM 747 C C . GLN A 1 95 ? 8.919 -33.188 4.252 1.00 57.50 95 GLN A C 1
ATOM 749 O O . GLN A 1 95 ? 9.440 -32.281 3.606 1.00 57.50 95 GLN A O 1
ATOM 754 N N . GLU A 1 96 ? 8.411 -33.029 5.476 1.00 62.84 96 GLU A N 1
ATOM 755 C CA . GLU A 1 96 ? 8.452 -31.814 6.284 1.00 62.84 96 GLU A CA 1
ATOM 756 C C . GLU A 1 96 ? 9.907 -31.418 6.545 1.00 62.84 96 GLU A C 1
ATOM 758 O O . GLU A 1 96 ? 10.503 -31.749 7.569 1.00 62.84 96 GLU A O 1
ATOM 763 N N . ASN A 1 97 ? 10.502 -30.722 5.585 1.00 72.00 97 ASN A N 1
ATOM 764 C CA . ASN A 1 97 ? 11.803 -30.103 5.734 1.00 72.00 97 ASN A CA 1
ATOM 765 C C . ASN A 1 97 ? 11.572 -28.688 6.273 1.00 72.00 97 ASN A C 1
ATOM 767 O O . ASN A 1 97 ? 11.781 -27.703 5.570 1.00 72.00 97 ASN A O 1
ATOM 771 N N . TRP A 1 98 ? 11.034 -28.611 7.494 1.00 75.94 98 TRP A N 1
ATOM 772 C CA . TRP A 1 98 ? 10.877 -27.348 8.207 1.00 75.94 98 TRP A CA 1
ATOM 773 C C . TRP A 1 98 ? 12.260 -26.757 8.462 1.00 75.94 98 TRP A C 1
ATOM 775 O O . TRP A 1 98 ? 13.140 -27.455 8.976 1.00 75.94 98 TRP A O 1
ATOM 785 N N . ASP A 1 99 ? 12.454 -25.479 8.139 1.00 84.69 99 ASP A N 1
ATOM 786 C CA . ASP A 1 99 ? 13.641 -24.782 8.626 1.00 84.69 99 ASP A CA 1
ATOM 787 C C . ASP A 1 99 ? 13.567 -24.607 10.162 1.00 84.69 99 ASP A C 1
ATOM 789 O O . ASP A 1 99 ? 12.492 -24.679 10.773 1.00 84.69 99 ASP A O 1
ATOM 793 N N . ASP A 1 100 ? 14.714 -24.397 10.816 1.00 83.31 100 ASP A N 1
ATOM 794 C CA . ASP A 1 100 ? 14.789 -24.272 12.282 1.00 83.31 100 ASP A CA 1
ATOM 795 C C . ASP A 1 100 ? 13.896 -23.144 12.837 1.00 83.31 100 ASP A C 1
ATOM 797 O O . ASP A 1 100 ? 13.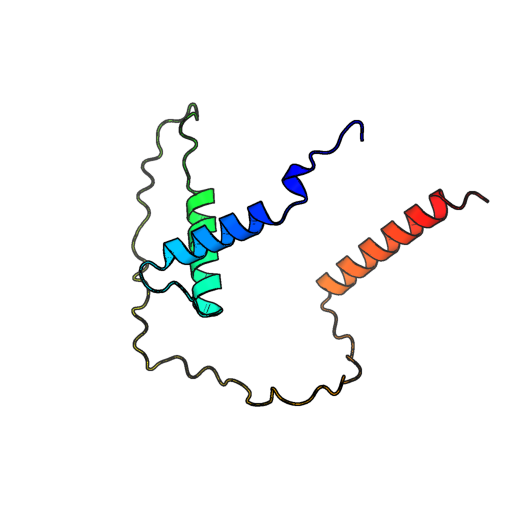381 -23.234 13.958 1.00 83.31 100 ASP A O 1
ATOM 801 N N . PHE A 1 101 ? 13.698 -22.067 12.073 1.00 83.38 101 PHE A N 1
ATOM 802 C CA . PHE A 1 101 ? 12.849 -20.943 12.448 1.00 83.38 101 PHE A CA 1
ATOM 803 C C . PHE A 1 101 ? 11.365 -21.308 12.347 1.00 83.38 101 PHE A C 1
ATOM 805 O O . PHE A 1 101 ? 10.603 -21.035 13.282 1.00 83.38 101 PHE A O 1
ATOM 812 N N . GLU A 1 102 ? 10.953 -21.971 11.270 1.00 87.25 102 GLU A N 1
ATOM 813 C CA . GLU A 1 102 ? 9.591 -22.459 11.081 1.00 87.25 102 GLU A CA 1
ATOM 814 C C . GLU A 1 102 ? 9.227 -23.493 12.152 1.00 87.25 102 GLU A C 1
ATOM 816 O O . GLU A 1 102 ? 8.185 -23.357 12.801 1.00 87.25 102 GLU A 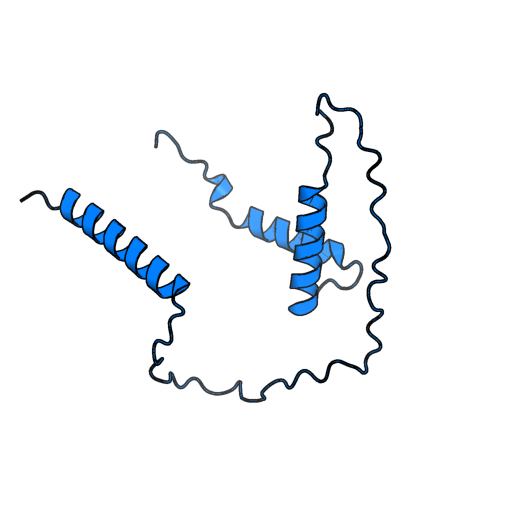O 1
ATOM 821 N N . LEU A 1 103 ? 10.126 -24.437 12.450 1.00 88.69 103 LEU A N 1
ATOM 822 C CA . LEU A 1 103 ? 9.943 -25.432 13.509 1.00 88.69 103 LEU A CA 1
ATOM 823 C C . LEU A 1 103 ? 9.801 -24.779 14.892 1.00 88.69 103 LEU A C 1
ATOM 825 O O . LEU A 1 103 ? 8.926 -25.150 15.685 1.00 88.69 103 LEU A O 1
ATOM 829 N N . ASN A 1 104 ? 10.628 -23.774 15.192 1.00 89.44 104 ASN A N 1
ATOM 830 C CA . ASN A 1 104 ? 10.560 -23.041 16.454 1.00 89.44 104 ASN A CA 1
ATOM 831 C C . ASN A 1 104 ? 9.255 -22.233 16.566 1.00 89.44 104 ASN A C 1
ATOM 833 O O . ASN A 1 104 ? 8.619 -22.198 17.625 1.00 89.44 104 ASN A O 1
ATOM 837 N N . SER A 1 105 ? 8.807 -21.635 15.459 1.00 91.12 105 SER A N 1
ATOM 838 C CA . SER A 1 105 ? 7.539 -20.906 15.397 1.00 91.12 105 SER A CA 1
ATOM 839 C C . SER A 1 105 ? 6.336 -21.834 15.616 1.00 91.12 105 SER A C 1
ATOM 841 O O . SER A 1 105 ? 5.472 -21.538 16.449 1.00 91.12 105 SER A O 1
ATOM 843 N N . ALA A 1 106 ? 6.323 -23.005 14.971 1.00 91.88 106 ALA A N 1
ATOM 844 C CA . ALA A 1 106 ? 5.280 -24.013 15.116 1.00 91.88 106 ALA A CA 1
ATOM 845 C C . ALA A 1 106 ? 5.228 -24.554 16.552 1.00 91.88 106 ALA A C 1
ATOM 847 O O . ALA A 1 106 ? 4.156 -24.630 17.158 1.00 91.88 106 ALA A O 1
ATOM 848 N N . THR A 1 107 ? 6.395 -24.832 17.139 1.00 93.50 107 THR A N 1
ATOM 849 C CA . THR A 1 107 ? 6.526 -25.292 18.529 1.00 93.50 107 THR A CA 1
ATOM 850 C C . THR A 1 107 ? 5.971 -24.265 19.519 1.00 93.50 107 THR A C 1
ATOM 852 O O . THR A 1 107 ? 5.214 -24.617 20.431 1.00 93.50 107 THR A O 1
ATOM 855 N N . TYR A 1 108 ? 6.280 -22.978 19.332 1.00 94.81 108 TYR A N 1
ATOM 856 C CA . TYR A 1 108 ? 5.764 -21.905 20.185 1.00 94.81 108 TYR A CA 1
ATOM 857 C C . TYR A 1 108 ? 4.234 -21.802 20.118 1.00 94.81 108 TYR A C 1
ATOM 859 O O . TYR A 1 108 ? 3.558 -21.746 21.154 1.00 94.81 108 TYR A O 1
ATOM 867 N N . VAL A 1 109 ? 3.675 -21.816 18.905 1.00 95.00 109 VAL A N 1
ATOM 868 C CA . VAL A 1 109 ? 2.226 -21.730 18.680 1.00 95.00 109 VAL A CA 1
ATOM 869 C C . VAL A 1 109 ? 1.511 -22.945 19.276 1.00 95.00 109 VAL A C 1
ATOM 871 O O . VAL A 1 109 ? 0.522 -22.780 19.998 1.00 95.00 109 VAL A O 1
ATOM 874 N N . ALA A 1 110 ? 2.040 -24.153 19.072 1.00 94.56 110 ALA A N 1
ATOM 875 C CA . ALA A 1 110 ? 1.492 -25.381 19.644 1.00 94.56 110 ALA A CA 1
ATOM 876 C C . ALA A 1 110 ? 1.486 -25.348 21.184 1.00 94.56 110 ALA A C 1
ATOM 878 O O . ALA A 1 110 ? 0.477 -25.685 21.819 1.00 94.56 110 ALA A O 1
ATOM 879 N N . GLY A 1 111 ? 2.571 -24.868 21.802 1.00 95.31 111 GLY A N 1
ATOM 880 C CA . GLY A 1 111 ? 2.661 -24.685 23.252 1.00 95.31 111 GLY A CA 1
ATOM 881 C C . GLY A 1 111 ? 1.644 -23.671 23.786 1.00 95.31 111 GLY A C 1
ATOM 882 O O . GLY A 1 111 ? 0.982 -23.916 24.801 1.00 95.31 111 GLY A O 1
ATOM 883 N N . TYR A 1 112 ? 1.453 -22.554 23.082 1.00 95.06 112 TYR A N 1
ATOM 884 C CA . TYR A 1 112 ? 0.452 -21.548 23.436 1.00 95.06 112 TYR A CA 1
ATOM 885 C C . TYR A 1 112 ? -0.978 -22.105 23.383 1.00 95.06 112 TYR A C 1
ATOM 887 O O . TYR A 1 112 ? -1.744 -21.928 24.338 1.00 95.06 112 TYR A O 1
ATOM 895 N N . ILE A 1 113 ? -1.332 -22.804 22.299 1.00 94.06 113 ILE A N 1
ATOM 896 C CA . ILE A 1 113 ? -2.658 -23.411 22.114 1.00 94.06 113 ILE A CA 1
ATOM 897 C C . ILE A 1 113 ? -2.916 -24.456 23.201 1.00 94.06 113 ILE A C 1
ATOM 899 O O . ILE A 1 113 ? -3.982 -24.444 23.824 1.00 94.06 113 ILE A O 1
ATOM 903 N N . SER A 1 114 ? -1.927 -25.303 23.494 1.00 92.69 114 SER A N 1
ATOM 904 C CA . SER A 1 114 ? -2.010 -26.319 24.548 1.00 92.69 114 SER A CA 1
ATOM 905 C C . SER A 1 114 ? -2.252 -25.683 25.917 1.00 92.69 114 SER A C 1
ATOM 907 O O . SER A 1 114 ? -3.202 -26.038 26.617 1.00 92.69 114 SER A O 1
ATOM 909 N N . LYS A 1 115 ? -1.476 -24.651 26.272 1.00 91.25 115 LYS A N 1
ATOM 910 C CA . LYS A 1 115 ? -1.644 -23.897 27.524 1.00 91.25 115 LYS A CA 1
ATOM 911 C C . LYS A 1 115 ? -3.031 -23.262 27.633 1.00 91.25 115 LYS A C 1
ATOM 913 O O . LYS A 1 115 ? -3.652 -23.315 28.694 1.00 91.25 115 LYS A O 1
ATOM 918 N N . LYS A 1 116 ? -3.531 -22.652 26.557 1.00 89.88 116 LYS A N 1
ATOM 919 C CA . LYS A 1 116 ? -4.861 -22.023 26.539 1.00 89.88 116 LYS A CA 1
ATOM 920 C C . LYS A 1 116 ? -5.992 -23.038 26.635 1.00 89.88 116 LYS A C 1
ATOM 922 O O . LYS A 1 116 ? -6.994 -22.753 27.288 1.00 89.88 116 LYS A O 1
ATOM 927 N N . SER A 1 117 ? -5.822 -24.204 26.025 1.00 85.56 117 SER A N 1
ATOM 928 C CA . SER A 1 117 ? -6.799 -25.290 26.077 1.00 85.56 117 SER A CA 1
ATOM 929 C C . SER A 1 117 ? -6.872 -25.891 27.481 1.00 85.56 117 SER A C 1
ATOM 931 O O . SER A 1 117 ? -7.963 -26.010 28.032 1.00 85.56 117 SER A O 1
ATOM 933 N N . LEU A 1 118 ? -5.727 -26.125 28.130 1.00 82.38 118 LEU A N 1
ATOM 934 C CA . LEU A 1 118 ? -5.667 -26.596 29.520 1.00 82.38 118 LEU A CA 1
ATOM 935 C C . LEU A 1 118 ? -6.245 -25.586 30.522 1.00 82.38 118 LEU A C 1
ATOM 937 O O . LEU A 1 118 ? -6.926 -25.972 31.459 1.00 82.38 118 LEU A O 1
ATOM 941 N N . GLN A 1 119 ? -6.055 -24.280 30.315 1.00 78.06 119 GLN A N 1
ATOM 942 C CA . GLN A 1 119 ? -6.684 -23.261 31.171 1.00 78.06 119 GLN A CA 1
ATOM 943 C C . GLN A 1 119 ? -8.218 -23.240 31.071 1.00 78.06 119 GLN A C 1
ATOM 945 O O . GLN A 1 119 ? -8.884 -22.792 32.006 1.00 78.06 119 GLN A O 1
ATOM 950 N N . LYS A 1 120 ? -8.777 -23.680 29.936 1.00 73.38 120 LYS A N 1
ATOM 951 C CA . LYS A 1 120 ? -10.228 -23.797 29.734 1.00 73.38 120 LYS A CA 1
ATOM 952 C C . LYS A 1 120 ? -10.782 -25.111 30.280 1.00 73.38 120 LYS A C 1
ATOM 954 O O . LYS A 1 120 ? -11.916 -25.127 30.749 1.00 73.38 120 LYS A O 1
ATOM 959 N N . ILE A 1 121 ? -9.988 -26.178 30.253 1.00 74.69 121 ILE A N 1
ATOM 960 C CA . ILE A 1 121 ? -10.309 -27.476 30.850 1.00 74.69 121 ILE A CA 1
ATOM 961 C C . ILE A 1 121 ? -9.819 -27.452 32.304 1.00 74.69 121 ILE A C 1
ATOM 963 O O . ILE A 1 121 ? -8.799 -28.040 32.647 1.00 74.69 121 ILE A O 1
ATOM 967 N N . LYS A 1 122 ? -10.516 -26.719 33.178 1.00 58.41 122 LYS A N 1
ATOM 968 C CA . LYS A 1 122 ? -10.340 -26.914 34.623 1.00 58.41 122 LYS A CA 1
ATOM 969 C C . LYS A 1 122 ? -10.899 -28.296 34.987 1.00 58.41 122 LYS A C 1
ATOM 971 O O . LYS A 1 122 ? -12.119 -28.447 35.027 1.00 58.41 122 LYS A O 1
ATOM 976 N N . LEU A 1 123 ? -10.013 -29.269 35.200 1.00 55.81 123 LEU A N 1
ATOM 977 C CA . LEU A 1 123 ? -10.251 -30.398 36.108 1.00 55.81 123 LEU A CA 1
ATOM 978 C C . LEU A 1 123 ? -10.137 -29.902 37.554 1.00 55.81 123 LEU A C 1
ATOM 980 O O . LEU A 1 123 ? -9.252 -29.049 37.803 1.00 55.81 123 LEU A O 1
#

Secondary structure (DSSP, 8-state):
-----GGGGSTHHHHHHHHHHHHHTTT--S--HHHHHHHHHHHHHHHHS---TT-SSPPP--------------TTS----------------------HHHHHHHHHHHHHHHHHHHHHS--

Sequence (123 aa):
MKFVLLSCFYQDALENYFSQVRRKGGSKEHPTPVDFLQRTRILLAEGMFAMCGNANCEPDDDIILESTQIPQTDEDCLELVIDESATIMDYPEAQENWDDFELNSATYVAGYISKKSLQKIKL

Radius of gyration: 23.24 Å; chains: 1; bounding box: 39×57×59 Å

Foldseek 3Di:
DPDDDCVVVDCVVVVVVLVQLLVLVPVCNDDDPVSSVVSVVVVVVCVVPVPPPPDPDDPPPPPPPPPPPPPPPPVPPDPPPPPPPPDDDDDDPPPPPDDPVRVVVVVVVVVVVVVVVVVVPDD

pLDDT: mean 74.38, std 18.73, range [37.97, 95.75]

Organism: Araneus ventricosus (NCBI:txid182803)

=== Feature glossary ===
Feature key, reading from the visual/contextual features back to the raw sequence:

Rendered structure images. Six rendered views show the 3D structure from the faces of a cube — i.e. along ±x, ±y, ±z. Rendering representation is drawn randomly per protein from cartoon (secondary-structure ribbons), sticks (backbone bonds), or molecular surface; coloring is either N→C rainbow (blue at the N-terminus through red at the C-terminus) or one color per chain.

Contact-map, Ramachandran, and PAE plots. The contact map is a binary N×N matrix image: pixel (i, j) is dark where Cα_i and Cα_j are within 8 Å and |i−j|>4. Because the |i−j|>4 filter removes local helical contacts, off-diagonal stripes parallel to the main diagonal indicate parallel β-sheets; stripes perpendicular to it indicate antiparallel β-sheets. The Ramachandran plot scatters every residue's (φ, ψ) pair against the sterically allowed regions. The PAE heatmap renders the predicted-aligned-error matrix.

InterPro / GO / CATH / organism. Database cross-references. InterPro integrates a dozen domain/family signature databases into unified entries with residue-range hits. GO terms attach function/process/location labels with evidence codes. CATH codes position the fold in a four-level structural taxonomy. Organism is the NCBI-taxonomy species name.

Nearest PDB structures. The Foldseek neighbor list gives the closest experimentally determined structures in the PDB, ranked by structural alignment. TM-score near 1 means near-identical fold; near 0.3 means only rough topology match. This is how one finds what a novel AlphaFold prediction most resembles in the solved-structure universe.

Predicted aligned error. PAE(i, j) answers: if I align the predicted and true structures on residue i, how far off (in Å) do I expect residue j to be? A block-diagonal PAE matrix with low values on the blocks and high values off-diagonal is the signature of a multi-domain protein with confidently predicted domains but uncertain inter-domain orientation.

Solvent-accessible surface area. Accessible surface area quantifies burial. A residue with SASA near zero is packed into the hydrophobic core; one with SASA >100 Å² sits on the surface. Computed here via the Shrake–Rupley numerical algorithm with a 1.4 Å probe.

B-factor. B-factor (Debye–Waller factor) reflects atomic displacement in the crystal lattice. It is an experimental observable (units Å²), not a prediction; low values mean the atom is pinned down, high values mean it moves or is heterogeneous across the crystal.

pLDDT. For AlphaFold models, the B-factor field carries pLDDT — the model's own estimate of local accuracy on a 0–100 scale. Regions with pLDDT<50 should be treated as essentially unmodeled; they often correspond to intrinsically disordered segments.

Backbone torsions (φ/ψ). φ (phi) and ψ (psi) are the two rotatable backbone dihedrals per residue: φ is the C(i-1)–N–Cα–C torsion, ψ is the N–Cα–C–N(i+1) torsion, both in degrees on (−180°, 180°]. α-helical residues cluster near (−60°, −45°); β-strand residues near (−120°, +130°). A Ramachandran plot is simply a scatter of (φ, ψ) for every residue.

Radius of gyration, Cα contacts, bounding box. Radius of gyration (Rg) is the root-mean-square distance of Cα atoms from their centroid — a single number for overall size and compactness. A globular domain of N residues has Rg ≈ 2.2·N^0.38 Å; an extended or disordered chain has a much larger Rg. The Cα contact count is the number of residue pairs whose Cα atoms are within 8 Å and are more than four positions apart in sequence — a standard proxy for tertiary packing density. The bounding box is the smallest axis-aligned box enclosing all Cα atoms.

Secondary structure (3-state, P-SEA). Three-state secondary structure (P-SEA) collapses the eight DSSP classes into helix (a), strand (b), and coil (c)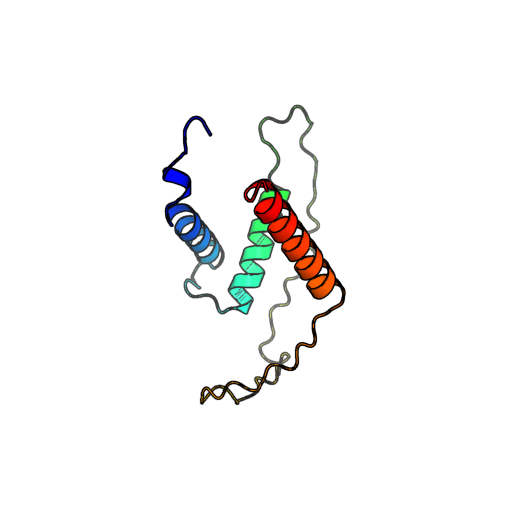. P-SEA assigns these from Cα geometry alone — distances and angles — without requiring backbone oxygens, so it works on any Cα trace.

Secondary structure (8-state, DSSP). DSSP 8-state secondary structure assigns each residue one of H (α-helix), G (3₁₀-helix), I (π-helix), E (extended β-strand), B (isolated β-bridge), T (hydrogen-bonded turn), S (bend), or '-' (coil). The assignment is computed from backbone hydrogen-bond geometry via the Kabsch–Sander algorithm.

Foldseek 3Di. A 3Di character summarizes, for each residue, the relative orientation of the Cα frame of its nearest spatial neighbor. Because it encodes fold topology rather than chemistry, 3Di alignments detect remote structural similarity that sequence alignment misses.

mmCIF coordinates. The mmCIF block holds the 3D Cartesian coordinates of each backbone atom (N, Cα, C, O) in ångströms. mmCIF is the PDB's canonical archive format — a tagged-loop text representation of the atomic model.

Sequence. Sequence gives the chain of amino acids in standard one-letter code (A=alanine, C=cysteine, …, Y=tyrosine), read N→C. It is the only feature that is directly encoded by the gene; all structural features are derived from the folded form of this sequence.